Protein AF-A0A357JEB7-F1 (afdb_monomer)

Sequence (67 aa):
MKKCEKCGKYIEDSATYCSYCGTKYGAKESDKNKKNKNKVNYYGILALIIAVVPTLFSQILINISSL

Radius of gyration: 29.72 Å; Cα contacts (8 Å, |Δi|>4): 35; chains: 1; bounding box: 50×20×73 Å

Mean predicted aligned error: 15.06 Å

Solvent-accessible surface area (backbone atoms only — not comparable to full-atom values): 4431 Å² total; per-residue (Å²): 112,39,67,37,90,89,79,66,50,79,40,58,69,85,47,53,46,39,93,86,80,65,54,73,44,93,70,82,90,72,82,78,83,74,72,84,76,82,80,76,64,59,68,62,54,51,52,48,48,68,57,48,52,59,54,52,51,52,55,53,54,57,56,62,77,74,108

Foldseek 3Di:
DDADPPPRDDDDPPDQADPVPGRGDDDDDDDDPPPVPPPDPVVVVVVCCVVPVVVVVVVVVVVVVVD

Nearest PDB structures (foldseek):
  2cr8-assembly1_A  TM=5.569E-01  e=1.114E+00  Homo sapiens
  9dby-assembly1_M  TM=6.518E-01  e=3.016E+00  Homo sapiens
  3b08-assembly1_B  TM=4.524E-01  e=2.587E+00  Mus musculus
  3b08-assembly3_H  TM=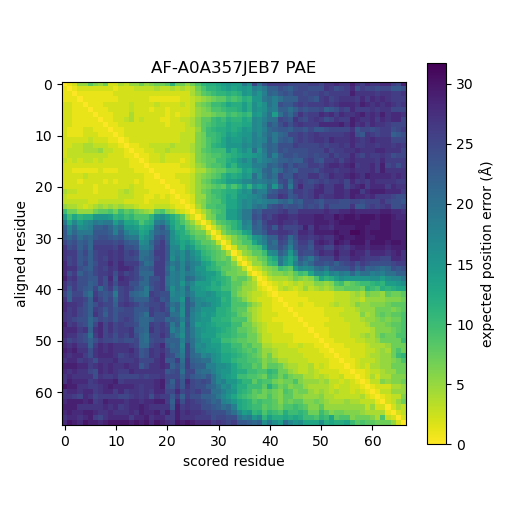4.344E-01  e=4.775E+00  Mus musculus
  8im5-assembly1_A  TM=4.213E-01  e=6.009E+00  Mus musculus

Secondary structure (DSSP, 8-state):
-EE-TTT--EE-TT-SB-TTT--B-S---------------HHHHHHHHHHHHHHHHHHHHHHHHT-

pLDDT: mean 84.34, std 12.15, range [53.62, 96.06]

Structure (mmCIF, N/CA/C/O backbone):
data_AF-A0A357JEB7-F1
#
_entry.id   AF-A0A357JEB7-F1
#
loop_
_atom_site.group_PDB
_atom_site.id
_atom_site.type_symbol
_atom_site.label_atom_id
_atom_site.label_alt_id
_atom_site.label_comp_id
_atom_site.label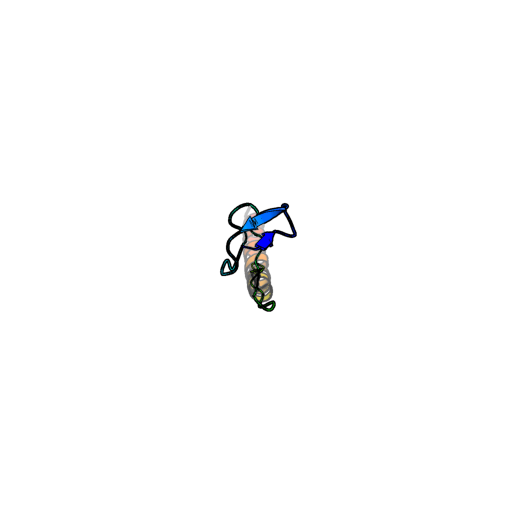_asym_id
_atom_site.label_entity_id
_atom_site.label_seq_id
_atom_site.pdbx_PDB_ins_code
_atom_site.Cartn_x
_atom_site.Cartn_y
_atom_site.Cartn_z
_atom_site.occupancy
_atom_site.B_iso_or_equiv
_atom_site.auth_seq_id
_atom_site.auth_comp_id
_atom_site.auth_asym_id
_atom_site.auth_atom_id
_atom_site.pdbx_PDB_model_num
ATOM 1 N N . MET A 1 1 ? -23.167 5.021 29.140 1.00 87.94 1 MET A N 1
ATOM 2 C CA . MET A 1 1 ? -22.612 5.95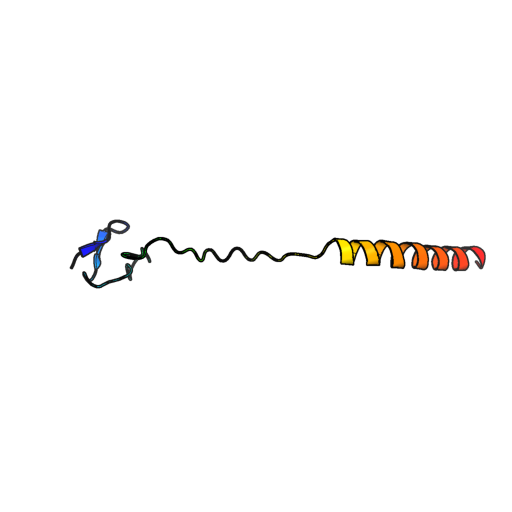4 28.141 1.00 87.94 1 MET A CA 1
ATOM 3 C C . MET A 1 1 ? -21.275 6.444 28.663 1.00 87.94 1 MET A C 1
ATOM 5 O O . MET A 1 1 ? -21.185 6.748 29.849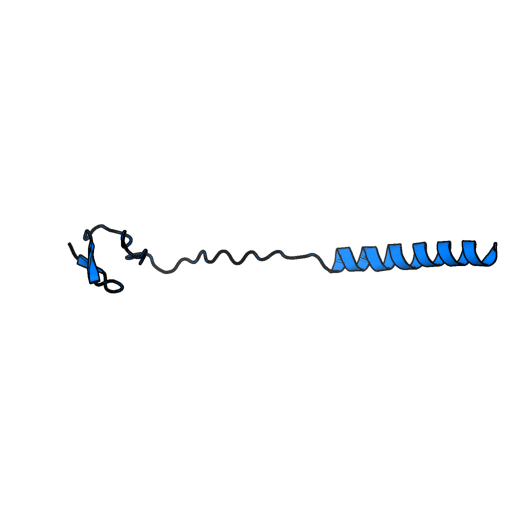 1.00 87.94 1 MET A O 1
ATOM 9 N N . LYS A 1 2 ? -20.266 6.568 27.800 1.00 91.88 2 LYS A N 1
ATOM 10 C CA . LYS A 1 2 ? -18.904 6.977 28.168 1.00 91.88 2 LYS A CA 1
ATOM 11 C C . LYS A 1 2 ? -18.528 8.288 27.496 1.00 91.88 2 LYS A C 1
ATOM 13 O O . LYS A 1 2 ? -19.010 8.609 26.410 1.00 91.88 2 LYS A O 1
ATOM 18 N N . LYS A 1 3 ? -17.653 9.061 28.133 1.00 94.62 3 LYS A N 1
ATOM 19 C CA . LYS A 1 3 ? -17.127 10.305 27.565 1.00 94.62 3 LYS A CA 1
ATOM 20 C C . LYS A 1 3 ? -15.959 9.993 26.632 1.00 94.62 3 LYS A C 1
ATOM 22 O O . LYS A 1 3 ? -15.028 9.288 27.006 1.00 94.62 3 LYS A O 1
ATOM 27 N N . CYS A 1 4 ? -15.989 10.534 25.421 1.00 94.75 4 CYS A N 1
ATOM 28 C CA . CYS A 1 4 ? -14.862 10.481 24.499 1.00 94.75 4 CYS A CA 1
ATOM 29 C C . CYS A 1 4 ? -13.677 11.265 25.080 1.00 94.75 4 CYS A C 1
ATOM 31 O O . CYS A 1 4 ? -13.770 12.478 25.254 1.00 94.75 4 CYS A O 1
ATOM 33 N N . GLU A 1 5 ? -12.544 10.604 25.311 1.00 90.31 5 GLU A N 1
ATOM 34 C CA . GLU A 1 5 ? -11.326 11.249 25.833 1.00 90.31 5 GLU A CA 1
ATOM 35 C C . GLU A 1 5 ? -10.723 12.288 24.874 1.00 90.31 5 GLU A C 1
ATOM 37 O O . GLU A 1 5 ? -10.067 13.225 25.311 1.00 90.31 5 GLU A O 1
ATOM 42 N N . LYS A 1 6 ? -10.976 12.166 23.562 1.00 94.25 6 LYS A N 1
ATOM 43 C CA . LYS A 1 6 ? -10.415 13.080 22.555 1.00 94.25 6 LYS A CA 1
ATOM 44 C C . LYS A 1 6 ? -11.224 14.366 22.383 1.00 94.25 6 LYS A C 1
ATOM 46 O O . LYS A 1 6 ? -10.644 15.425 22.196 1.00 94.25 6 LYS A O 1
ATOM 51 N N . CYS A 1 7 ? -12.556 14.277 22.359 1.00 95.56 7 CYS A N 1
ATOM 52 C CA . CYS A 1 7 ? -13.420 15.426 22.042 1.00 95.56 7 CYS A CA 1
ATOM 53 C C . CYS A 1 7 ? -14.428 15.776 23.142 1.00 95.56 7 CYS A C 1
ATOM 55 O O . CYS A 1 7 ? -15.177 16.738 23.004 1.00 95.56 7 CYS A O 1
ATOM 57 N N . GLY A 1 8 ? -14.492 14.990 24.215 1.00 95.12 8 GLY A N 1
ATOM 58 C CA . GLY A 1 8 ? -15.332 15.262 25.377 1.00 95.12 8 GLY A CA 1
ATOM 59 C C . GLY A 1 8 ? -16.827 14.983 25.205 1.00 95.12 8 GLY A C 1
ATOM 60 O O . GLY A 1 8 ? -17.567 15.162 26.169 1.00 95.12 8 GLY A O 1
ATOM 61 N N . LYS A 1 9 ? -17.289 14.535 24.030 1.00 96.06 9 LYS A N 1
ATOM 62 C CA . LYS A 1 9 ? -18.701 14.179 23.802 1.00 96.06 9 LYS A CA 1
ATOM 63 C C . LYS A 1 9 ? -19.046 12.811 24.389 1.00 96.06 9 LYS A C 1
ATOM 65 O O . LYS A 1 9 ? -18.207 11.912 24.403 1.00 96.06 9 LYS A O 1
ATOM 70 N N . TYR A 1 10 ? -20.288 12.648 24.832 1.00 95.50 10 TYR A N 1
ATOM 71 C CA . TYR A 1 10 ? -20.802 11.365 25.304 1.00 95.50 10 TYR A CA 1
ATOM 72 C C . TYR A 1 10 ? -21.139 10.451 24.126 1.00 95.50 10 TYR A C 1
ATOM 74 O O . TYR A 1 10 ? -21.766 10.876 23.157 1.00 95.50 10 TYR A O 1
ATOM 82 N N . ILE A 1 11 ? -20.697 9.204 24.220 1.00 94.38 11 ILE A N 1
ATOM 83 C CA . ILE A 1 11 ? -20.939 8.138 23.252 1.00 94.38 11 ILE A CA 1
ATOM 84 C C . ILE A 1 11 ? -21.451 6.894 23.980 1.00 94.38 11 ILE A C 1
ATOM 86 O O . ILE A 1 11 ? -21.354 6.775 25.204 1.00 94.38 11 ILE A O 1
ATOM 90 N N . GLU A 1 12 ? -22.016 5.961 23.229 1.00 92.25 12 GLU A N 1
ATOM 91 C CA . GLU A 1 12 ? -22.498 4.696 23.774 1.00 92.25 12 GLU A CA 1
ATOM 92 C C . GLU A 1 12 ? -21.336 3.836 24.302 1.00 92.25 12 GLU A C 1
ATOM 94 O O . GLU A 1 12 ? -20.216 3.900 23.785 1.00 92.25 12 GLU A O 1
ATOM 99 N N . ASP A 1 13 ? -21.562 3.040 25.350 1.00 87.31 13 ASP A N 1
ATOM 100 C CA . ASP A 1 13 ? -20.480 2.232 25.944 1.00 87.31 13 ASP A CA 1
ATOM 101 C C . ASP A 1 13 ? -19.995 1.147 24.979 1.00 87.31 13 ASP A C 1
ATOM 103 O O . ASP A 1 13 ? -18.789 0.898 24.881 1.00 87.31 13 ASP A O 1
ATOM 107 N N . SER A 1 14 ? -20.934 0.596 24.204 1.00 87.81 14 SER A N 1
ATOM 108 C CA . SER A 1 14 ? -20.729 -0.358 23.111 1.00 87.81 14 SER A CA 1
ATOM 109 C C . SER A 1 14 ? -20.070 0.258 21.872 1.00 87.81 14 SER A C 1
ATOM 111 O O . SER A 1 14 ? -19.638 -0.480 20.985 1.00 87.81 14 SER A O 1
ATOM 113 N N . ALA A 1 15 ? -19.958 1.591 21.789 1.00 87.44 15 ALA A N 1
ATOM 114 C CA . ALA A 1 15 ? -19.379 2.247 20.627 1.00 87.44 15 ALA A CA 1
ATOM 115 C C . ALA A 1 15 ? -17.894 1.877 20.479 1.00 87.44 15 ALA A C 1
ATOM 117 O O . ALA A 1 15 ? -17.063 2.142 21.361 1.00 87.44 15 ALA A O 1
ATOM 118 N N . THR A 1 16 ? -17.570 1.299 19.321 1.00 90.44 16 THR A N 1
ATOM 119 C CA . THR A 1 16 ? -16.211 0.927 18.892 1.00 90.44 16 THR A CA 1
ATOM 120 C C . THR A 1 16 ? -15.433 2.115 18.323 1.00 90.44 16 THR A C 1
ATOM 122 O O . THR A 1 16 ? -14.220 2.043 18.127 1.00 90.44 16 THR A O 1
ATOM 125 N N . TYR A 1 17 ? -16.104 3.241 18.072 1.00 93.19 17 TYR A N 1
ATOM 126 C CA . TYR A 1 17 ? -15.486 4.514 17.715 1.00 93.19 17 TYR A CA 1
ATOM 127 C C . TYR A 1 17 ? -16.372 5.707 18.103 1.00 93.19 17 TYR A C 1
ATOM 129 O O . TYR A 1 17 ? -17.575 5.573 18.308 1.00 93.19 17 TYR A O 1
ATOM 137 N N . CYS A 1 18 ? -15.780 6.897 18.209 1.00 94.12 18 CYS A N 1
ATOM 138 C CA . CYS A 1 18 ? -16.503 8.142 18.419 1.00 94.12 18 CYS A CA 1
ATOM 139 C C . CYS A 1 18 ? -17.115 8.617 17.100 1.00 94.12 18 CYS A C 1
ATOM 141 O O . CYS A 1 18 ? -16.388 9.075 16.217 1.00 94.12 18 CYS A O 1
ATOM 143 N N . SER A 1 19 ? -18.442 8.613 17.001 1.00 92.00 19 SER A N 1
ATOM 144 C CA . SER A 1 19 ? -19.185 9.122 15.837 1.00 92.00 19 SER A CA 1
ATOM 145 C C . SER A 1 19 ? -18.983 10.619 15.558 1.00 92.00 19 SER A C 1
ATOM 147 O O . SER A 1 19 ? -19.345 11.092 14.489 1.00 92.00 19 SER A O 1
ATOM 149 N N . TYR A 1 20 ? -18.399 11.373 16.497 1.00 94.94 20 TYR A N 1
ATOM 150 C CA . TYR A 1 20 ? -18.171 12.813 16.349 1.00 94.94 20 TYR A CA 1
ATOM 151 C C . TYR A 1 20 ? -16.760 13.185 15.889 1.00 94.94 20 TYR A C 1
ATOM 153 O O . TYR A 1 20 ? -16.589 14.196 15.221 1.00 94.94 20 TYR A O 1
ATOM 161 N N . CYS A 1 21 ? -15.736 12.425 16.288 1.00 94.31 21 CYS A N 1
ATOM 162 C CA . CYS A 1 21 ? -14.335 12.771 16.004 1.00 94.31 21 CYS A CA 1
ATOM 163 C C . CYS A 1 21 ? -13.504 11.616 15.427 1.00 94.31 21 CYS A C 1
ATOM 165 O O . CYS A 1 21 ? -12.327 11.803 15.119 1.00 94.31 21 CYS A O 1
ATOM 167 N N . GLY A 1 22 ? -14.088 10.420 15.306 1.00 90.12 22 GLY A N 1
ATOM 168 C CA . GLY A 1 22 ? -13.466 9.247 14.692 1.00 90.12 22 GLY A CA 1
ATOM 169 C C . GLY A 1 22 ? -12.501 8.458 15.582 1.00 90.12 22 GLY A C 1
ATOM 170 O O . GLY A 1 22 ? -11.898 7.500 15.101 1.00 90.12 22 GLY A O 1
ATOM 171 N N . THR A 1 23 ? -12.331 8.815 16.862 1.00 92.06 23 THR A N 1
ATOM 172 C CA . THR A 1 23 ? -11.468 8.054 17.789 1.00 92.06 23 THR A CA 1
ATOM 173 C C . THR A 1 23 ? -11.973 6.630 17.944 1.00 92.06 23 THR A C 1
ATOM 175 O O . THR A 1 23 ? -13.108 6.443 18.363 1.00 92.06 23 THR A O 1
ATOM 178 N N . LYS A 1 24 ? -11.148 5.629 17.646 1.00 90.19 24 LYS A N 1
ATOM 179 C CA . LYS A 1 24 ? -11.507 4.217 17.816 1.00 90.19 24 LYS A CA 1
ATOM 180 C C . LYS A 1 24 ? -11.258 3.773 19.257 1.00 90.19 24 LYS A C 1
ATOM 182 O O . LYS A 1 24 ? -10.247 4.137 19.846 1.00 90.19 24 LYS A O 1
ATOM 187 N N . TYR A 1 25 ? -12.164 2.967 19.793 1.00 82.31 25 TYR A N 1
ATOM 188 C CA . TYR A 1 25 ? -12.101 2.378 21.126 1.00 82.31 25 TYR A CA 1
ATOM 189 C C . TYR A 1 25 ? -12.186 0.857 20.980 1.00 82.31 25 TYR A C 1
ATOM 191 O O . TYR A 1 25 ? -13.130 0.353 20.381 1.00 82.31 25 TYR A O 1
ATOM 199 N N . GLY A 1 26 ? -11.220 0.115 21.527 1.00 69.19 26 GLY A N 1
ATOM 200 C CA . GLY A 1 26 ? -11.320 -1.348 21.605 1.00 69.19 26 GLY A CA 1
ATOM 201 C C . GLY A 1 26 ? -10.840 -2.140 20.384 1.00 69.19 26 GLY A C 1
ATOM 202 O O . GLY A 1 26 ? -11.419 -3.171 20.067 1.00 69.19 26 GLY A O 1
ATOM 203 N N . ALA A 1 27 ? -9.750 -1.733 19.734 1.00 57.22 27 ALA A N 1
ATOM 204 C CA . ALA A 1 27 ? -9.013 -2.637 18.854 1.00 57.22 27 ALA A CA 1
ATOM 205 C C . ALA A 1 27 ? -7.527 -2.560 19.192 1.00 57.22 27 ALA A C 1
ATOM 207 O O . ALA A 1 27 ? -6.913 -1.500 19.066 1.00 57.22 27 ALA A O 1
ATOM 208 N N . LYS A 1 28 ? -6.964 -3.696 19.623 1.00 53.62 28 LYS A N 1
ATOM 209 C CA . LYS A 1 28 ? -5.520 -3.901 19.594 1.00 53.62 28 LYS A CA 1
ATOM 210 C C . LYS A 1 28 ? -5.037 -3.557 18.195 1.00 53.62 28 LYS A C 1
ATOM 212 O O . LYS A 1 28 ? -5.646 -3.938 17.198 1.00 53.62 28 LYS A O 1
ATOM 217 N N . GLU A 1 29 ? -3.971 -2.785 18.175 1.00 62.53 29 GLU A N 1
ATOM 218 C CA . GLU A 1 29 ? -3.280 -2.301 17.003 1.00 62.53 29 GLU A CA 1
ATOM 219 C C . GLU A 1 29 ? -3.001 -3.458 16.036 1.00 62.53 29 GLU A C 1
ATOM 221 O O . GLU A 1 29 ? -2.116 -4.286 16.216 1.00 62.53 29 GLU A O 1
ATOM 226 N N . SER A 1 30 ? -3.838 -3.564 15.017 1.00 54.03 30 SER A N 1
ATOM 227 C CA . SER A 1 30 ? -3.557 -4.310 13.799 1.00 54.03 30 SER A CA 1
ATOM 228 C C . SER A 1 30 ? -3.848 -3.354 12.657 1.00 54.03 30 SER A C 1
ATOM 230 O O . SER A 1 30 ? -4.879 -3.406 11.992 1.00 54.03 30 SER A O 1
ATOM 232 N N . ASP A 1 31 ? -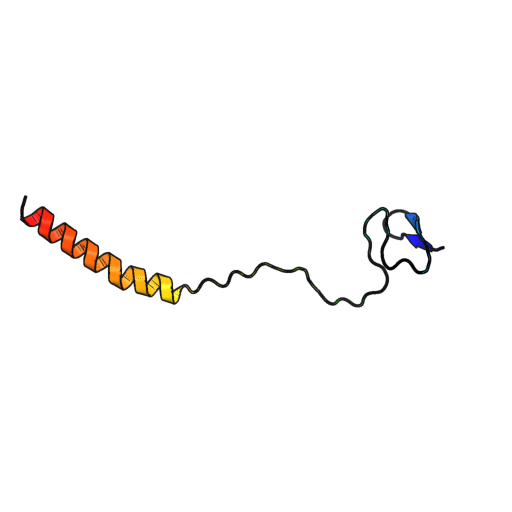2.967 -2.358 12.589 1.00 69.44 31 ASP A N 1
ATOM 233 C CA . ASP A 1 31 ? -2.366 -1.832 11.373 1.00 69.44 31 ASP A CA 1
ATOM 234 C C . ASP A 1 31 ? -3.145 -2.098 10.080 1.00 69.44 31 ASP A C 1
ATOM 236 O O . ASP A 1 31 ? -3.135 -3.217 9.576 1.00 69.44 31 ASP A O 1
ATOM 240 N N . LYS A 1 32 ? -3.739 -1.044 9.504 1.00 58.00 32 LYS A N 1
ATOM 241 C CA . LYS A 1 32 ? -3.724 -0.817 8.047 1.00 58.00 32 LYS A CA 1
ATOM 242 C C . LYS A 1 32 ? -3.628 0.678 7.755 1.00 58.00 32 LYS A C 1
ATOM 244 O O . LYS A 1 32 ? -4.484 1.258 7.088 1.00 58.00 32 LYS A O 1
ATOM 249 N N . ASN A 1 33 ? -2.533 1.301 8.193 1.00 60.56 33 ASN A N 1
ATOM 250 C CA . ASN A 1 33 ? -1.943 2.360 7.382 1.00 60.56 33 ASN A CA 1
ATOM 251 C C . ASN A 1 33 ? -1.412 1.664 6.121 1.00 60.56 33 ASN A C 1
ATOM 253 O O . ASN A 1 33 ? -0.294 1.152 6.090 1.00 60.56 33 ASN A O 1
ATOM 257 N N . LYS A 1 34 ? -2.260 1.532 5.096 1.00 57.66 34 LYS A N 1
ATOM 258 C CA . LYS A 1 34 ? -1.865 0.941 3.816 1.00 57.66 34 LYS A CA 1
ATOM 259 C C . LYS A 1 34 ? -0.923 1.929 3.125 1.00 57.66 34 LYS A C 1
ATOM 261 O O . LYS A 1 34 ? -1.336 2.660 2.231 1.00 57.66 34 LYS A O 1
ATOM 266 N N . LYS A 1 35 ? 0.348 1.956 3.542 1.00 65.31 35 LYS A N 1
ATOM 267 C CA . LYS A 1 35 ? 1.445 2.531 2.760 1.00 65.31 35 LYS A CA 1
ATOM 268 C C . LYS A 1 35 ? 1.366 1.863 1.389 1.00 65.31 35 LYS A C 1
ATOM 270 O O . LYS A 1 35 ? 1.568 0.652 1.284 1.00 65.31 35 LYS A O 1
ATOM 275 N N . ASN A 1 36 ? 0.994 2.617 0.360 1.00 66.25 36 ASN A N 1
ATOM 276 C CA . ASN A 1 36 ? 0.992 2.134 -1.013 1.00 66.25 36 ASN A CA 1
ATOM 277 C C . ASN A 1 36 ? 2.458 1.928 -1.427 1.00 66.25 36 ASN A C 1
ATOM 279 O O . ASN A 1 36 ? 3.144 2.856 -1.843 1.00 66.25 36 ASN A O 1
ATOM 283 N N . LYS A 1 37 ? 2.980 0.721 -1.184 1.00 65.62 37 LYS A N 1
ATOM 284 C CA . LYS A 1 37 ? 4.341 0.326 -1.551 1.00 65.62 37 LYS A CA 1
ATOM 285 C C . LYS A 1 37 ? 4.321 -0.132 -3.007 1.00 65.62 37 LYS A C 1
ATOM 287 O O . LYS A 1 37 ? 4.334 -1.334 -3.268 1.00 65.62 37 LYS A O 1
ATOM 292 N N . ASN A 1 38 ? 4.279 0.810 -3.945 1.00 72.19 38 ASN A N 1
ATOM 293 C CA . ASN A 1 38 ? 4.573 0.510 -5.345 1.00 72.19 38 ASN A CA 1
ATOM 294 C C . ASN A 1 38 ? 6.043 0.075 -5.446 1.00 72.19 38 ASN A C 1
ATOM 296 O O . ASN A 1 38 ? 6.954 0.899 -5.480 1.00 72.19 38 ASN A O 1
ATOM 300 N N . LYS A 1 39 ? 6.280 -1.240 -5.427 1.00 73.56 39 LYS A N 1
ATOM 301 C CA . LYS A 1 39 ? 7.599 -1.832 -5.664 1.00 73.56 39 LYS A CA 1
ATOM 302 C C . LYS A 1 39 ? 7.866 -1.809 -7.168 1.00 73.56 39 LYS A C 1
ATOM 304 O O . LYS A 1 39 ? 7.403 -2.686 -7.890 1.00 73.56 39 LYS A O 1
ATOM 309 N N . VAL A 1 40 ? 8.583 -0.796 -7.640 1.00 79.88 40 VAL A N 1
ATOM 310 C CA . VAL A 1 40 ? 9.049 -0.726 -9.032 1.00 79.88 40 VAL A CA 1
ATOM 311 C C . VAL A 1 40 ? 10.242 -1.666 -9.244 1.00 79.88 40 VAL A C 1
ATOM 313 O O . VAL A 1 40 ? 11.165 -1.698 -8.431 1.00 79.88 40 VAL A O 1
ATOM 316 N N . ASN A 1 41 ? 10.226 -2.450 -10.327 1.00 88.50 41 ASN A N 1
ATOM 317 C CA . ASN A 1 41 ? 11.321 -3.358 -10.685 1.00 88.50 41 ASN A CA 1
ATOM 318 C C . ASN A 1 41 ? 12.372 -2.625 -11.530 1.00 88.50 41 ASN A C 1
ATOM 320 O O . ASN A 1 41 ? 12.350 -2.669 -12.761 1.00 88.50 41 ASN A O 1
ATOM 324 N N . TYR A 1 42 ? 13.290 -1.940 -10.853 1.00 91.31 42 TYR A N 1
ATOM 325 C CA . TYR A 1 42 ? 14.306 -1.115 -11.502 1.00 91.31 42 TYR A CA 1
ATOM 326 C C . TYR A 1 42 ? 15.218 -1.900 -12.460 1.00 91.31 42 TYR A C 1
ATOM 328 O O . TYR A 1 42 ? 15.562 -1.378 -13.513 1.00 91.31 42 TYR A O 1
ATOM 336 N N . TYR A 1 43 ? 15.551 -3.164 -12.167 1.00 94.38 43 TYR A N 1
ATOM 337 C CA . TYR A 1 43 ? 16.403 -3.974 -13.050 1.00 94.38 43 TYR A CA 1
ATOM 338 C C . TYR A 1 43 ? 15.770 -4.233 -14.422 1.00 94.38 43 TYR A C 1
ATOM 340 O O . TYR A 1 43 ? 16.484 -4.260 -15.420 1.00 94.38 43 TYR A O 1
ATOM 348 N N . GLY A 1 44 ? 14.441 -4.365 -14.492 1.00 93.38 44 GLY A N 1
ATOM 349 C CA . GLY A 1 44 ? 13.736 -4.487 -15.771 1.00 93.38 44 GLY A CA 1
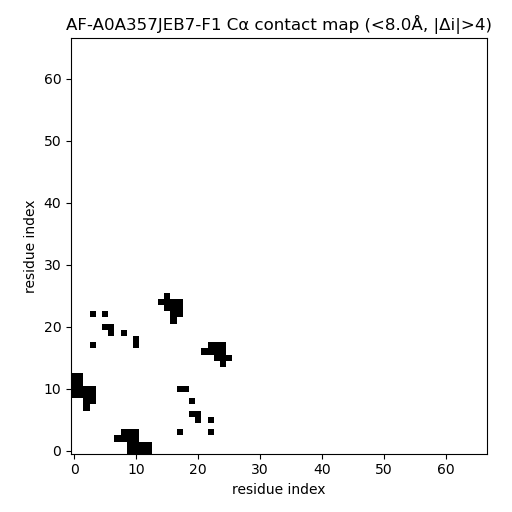ATOM 350 C C . GLY A 1 44 ? 13.837 -3.209 -16.606 1.00 93.38 44 GLY A C 1
ATOM 351 O O . GLY A 1 44 ? 14.124 -3.266 -17.796 1.00 93.38 44 GLY A O 1
ATOM 352 N N . ILE A 1 45 ? 13.675 -2.048 -15.966 1.00 91.81 45 ILE A N 1
ATOM 353 C CA . ILE A 1 45 ? 13.816 -0.741 -16.627 1.00 91.81 45 ILE A CA 1
ATOM 354 C C . ILE A 1 45 ? 15.265 -0.529 -17.078 1.00 91.81 45 ILE A C 1
ATOM 356 O O . ILE A 1 45 ? 15.513 -0.126 -18.212 1.00 91.81 45 ILE A O 1
ATOM 360 N N . LEU A 1 46 ? 16.226 -0.850 -16.213 1.00 93.50 46 LEU A N 1
ATOM 361 C CA . LEU A 1 46 ? 17.648 -0.724 -16.501 1.00 93.50 46 LEU A CA 1
ATOM 362 C C . LEU A 1 46 ? 18.066 -1.603 -17.689 1.00 93.50 46 LEU A C 1
ATOM 364 O O . LEU A 1 46 ? 18.768 -1.126 -18.576 1.00 93.50 46 LEU A O 1
ATOM 368 N N . ALA A 1 47 ? 17.593 -2.851 -17.746 1.00 94.75 47 ALA A N 1
ATOM 369 C CA . ALA A 1 47 ? 17.857 -3.750 -18.867 1.00 94.75 47 ALA A CA 1
ATOM 370 C C . ALA A 1 47 ? 17.290 -3.211 -20.193 1.00 94.75 47 ALA A C 1
ATOM 372 O O . ALA A 1 47 ? 17.965 -3.283 -21.219 1.00 94.75 47 ALA A O 1
ATOM 373 N N . LEU A 1 48 ? 16.090 -2.617 -20.174 1.00 92.56 48 LEU A N 1
ATOM 374 C CA . LEU A 1 48 ? 15.495 -1.993 -21.360 1.00 92.56 48 LEU A CA 1
ATOM 375 C C . LEU A 1 48 ? 16.314 -0.798 -21.851 1.00 92.56 48 LEU A C 1
ATOM 377 O O . LEU A 1 48 ? 16.574 -0.691 -23.044 1.00 92.56 48 LEU A O 1
ATOM 381 N N . ILE A 1 49 ? 16.761 0.074 -20.947 1.00 93.44 49 ILE A N 1
ATOM 382 C CA . ILE A 1 49 ? 17.589 1.232 -21.308 1.00 93.44 49 ILE A CA 1
ATOM 383 C C . ILE A 1 49 ? 18.909 0.763 -21.931 1.00 93.44 49 ILE A C 1
ATOM 385 O O . ILE A 1 49 ? 19.287 1.251 -22.994 1.00 93.44 49 ILE A O 1
ATOM 389 N N . ILE A 1 50 ? 19.575 -0.225 -21.325 1.00 93.94 50 ILE A N 1
ATOM 390 C CA . ILE A 1 50 ? 20.841 -0.769 -21.839 1.00 93.94 50 ILE A CA 1
ATOM 391 C C . ILE A 1 50 ? 20.661 -1.429 -23.214 1.00 93.94 50 ILE A C 1
ATOM 393 O O . ILE A 1 50 ? 21.572 -1.361 -24.028 1.00 93.94 50 ILE A O 1
ATOM 397 N N . ALA A 1 51 ? 19.508 -2.031 -23.512 1.00 92.75 51 ALA A N 1
ATOM 398 C CA . ALA A 1 51 ? 19.252 -2.627 -24.825 1.00 92.75 51 ALA A CA 1
ATOM 399 C C . ALA A 1 51 ? 18.837 -1.592 -25.892 1.00 92.75 51 ALA A C 1
ATOM 401 O O . ALA A 1 51 ? 19.267 -1.669 -27.045 1.00 92.75 51 ALA A O 1
ATOM 402 N N . VAL A 1 52 ? 17.997 -0.619 -25.525 1.00 93.62 52 VAL A N 1
ATOM 403 C CA . VAL A 1 52 ? 17.344 0.308 -26.468 1.00 93.62 52 VAL A CA 1
ATOM 404 C C . VAL A 1 52 ? 18.196 1.546 -26.760 1.00 93.62 52 VAL A C 1
ATOM 406 O O . VAL A 1 52 ? 18.254 2.008 -27.895 1.00 93.62 52 VAL A O 1
ATOM 409 N N . VAL A 1 53 ? 18.898 2.099 -25.771 1.00 92.88 53 VAL A N 1
ATOM 410 C CA . VAL A 1 53 ? 19.703 3.316 -25.971 1.00 92.88 53 VAL A CA 1
ATOM 411 C C . VAL A 1 53 ? 20.847 3.122 -26.974 1.00 92.88 53 VAL A C 1
ATOM 413 O O . VAL A 1 53 ? 20.941 3.928 -27.901 1.00 92.88 53 VAL A O 1
ATOM 416 N N . PRO A 1 54 ? 21.703 2.087 -26.870 1.00 91.19 54 PRO A N 1
ATOM 417 C CA . PRO A 1 54 ? 22.789 1.913 -27.829 1.00 91.19 54 PRO A CA 1
ATOM 418 C C . PRO A 1 54 ? 22.275 1.546 -29.220 1.00 91.19 54 PRO A C 1
ATOM 420 O O . PRO A 1 54 ? 22.849 1.994 -30.205 1.00 91.19 54 PRO A O 1
ATOM 423 N N . THR A 1 55 ? 21.172 0.797 -29.320 1.00 88.50 55 THR A N 1
ATOM 424 C CA . THR A 1 55 ? 20.581 0.456 -30.622 1.00 88.50 55 THR A CA 1
ATOM 425 C C . THR A 1 55 ? 20.042 1.694 -31.332 1.00 88.50 55 THR A C 1
ATOM 427 O O . THR A 1 55 ? 20.341 1.891 -32.509 1.00 88.50 55 THR A O 1
ATOM 430 N N . LEU A 1 56 ? 19.337 2.581 -30.625 1.00 87.81 56 LEU A N 1
ATOM 431 C CA . LEU A 1 56 ? 18.896 3.863 -31.182 1.00 87.81 56 LEU A CA 1
ATOM 432 C C . LEU A 1 56 ? 20.079 4.777 -31.537 1.00 87.81 56 LEU A C 1
ATOM 434 O O . LEU A 1 56 ? 20.083 5.389 -32.604 1.00 87.81 56 LEU A O 1
ATOM 438 N N . PHE A 1 57 ? 21.103 4.836 -30.684 1.00 89.31 57 PHE A N 1
ATOM 439 C CA . PHE A 1 57 ? 22.308 5.630 -30.934 1.00 89.31 57 PHE A CA 1
ATOM 440 C C . PHE A 1 57 ? 23.050 5.169 -32.197 1.00 89.31 57 PHE A C 1
ATOM 442 O O . PHE A 1 57 ? 23.453 5.997 -33.013 1.00 89.31 57 PHE A O 1
ATOM 449 N N . SER A 1 58 ? 23.159 3.857 -32.422 1.00 86.50 58 SER A N 1
ATOM 450 C CA . SER A 1 58 ? 23.741 3.314 -33.653 1.00 86.50 58 SER A CA 1
ATOM 451 C C . SER A 1 58 ? 22.951 3.709 -34.904 1.00 86.50 58 SER A C 1
ATOM 453 O O . SER A 1 58 ? 23.561 4.083 -35.901 1.00 86.50 58 SER A O 1
ATOM 455 N N . GLN A 1 59 ? 21.613 3.681 -34.862 1.00 87.12 59 GLN A N 1
ATOM 456 C CA . GLN A 1 59 ? 20.781 4.112 -35.999 1.00 87.12 59 GLN A CA 1
ATOM 457 C C . GLN A 1 59 ?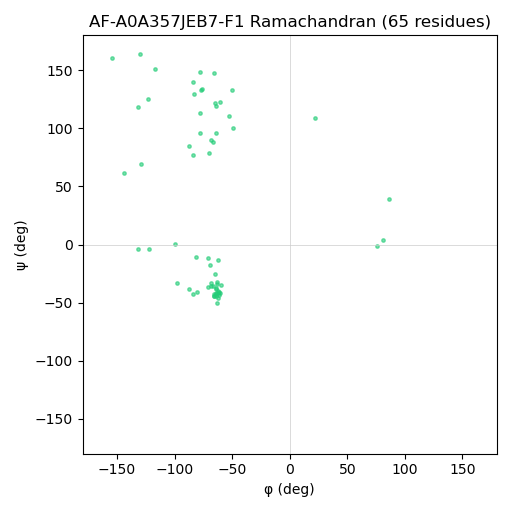 20.963 5.604 -36.318 1.00 87.12 59 GLN A C 1
ATOM 459 O O . GLN A 1 59 ? 21.007 5.998 -37.482 1.00 87.12 59 GLN A O 1
ATOM 464 N N . ILE A 1 60 ? 21.124 6.436 -35.287 1.00 87.75 60 ILE A N 1
ATOM 465 C CA . ILE A 1 60 ? 21.372 7.874 -35.440 1.00 87.75 60 ILE A CA 1
ATOM 466 C C . ILE A 1 60 ? 22.714 8.141 -36.136 1.00 87.75 60 ILE A C 1
ATOM 468 O O . ILE A 1 60 ? 22.771 8.968 -37.045 1.00 87.75 60 ILE A O 1
ATOM 472 N N . LEU A 1 61 ? 23.777 7.417 -35.771 1.00 84.56 61 LEU A N 1
ATOM 473 C CA . LEU A 1 61 ? 25.093 7.559 -36.411 1.00 84.56 61 LEU A CA 1
ATOM 474 C C . LEU A 1 61 ? 25.080 7.157 -37.895 1.00 84.56 61 LEU A C 1
ATOM 476 O O . LEU A 1 61 ? 25.721 7.815 -38.718 1.00 84.56 61 LEU A O 1
ATOM 480 N N . ILE A 1 62 ? 24.329 6.110 -38.249 1.00 86.06 62 ILE A N 1
ATOM 481 C CA . ILE A 1 62 ? 24.170 5.658 -39.642 1.00 86.06 62 ILE A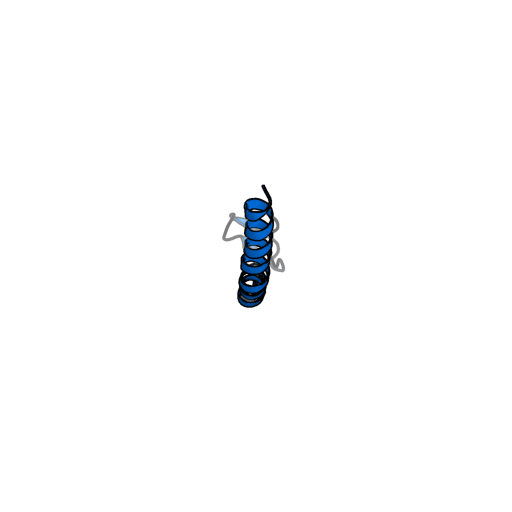 CA 1
ATOM 482 C C . ILE A 1 62 ? 23.537 6.763 -40.505 1.00 86.06 62 ILE A C 1
ATOM 484 O O . ILE A 1 62 ? 24.001 7.026 -41.616 1.00 86.06 62 ILE A O 1
ATOM 488 N N . ASN A 1 63 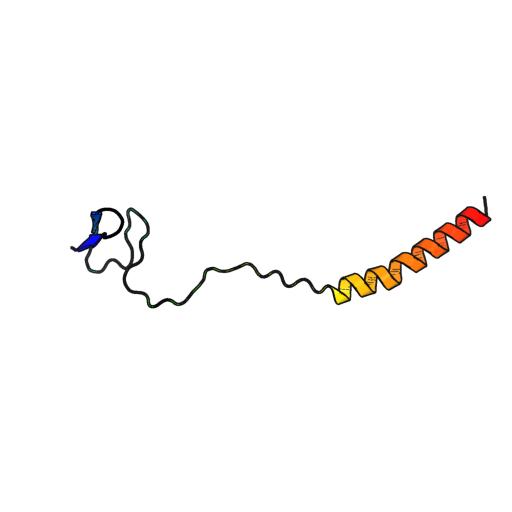? 22.530 7.459 -39.971 1.00 80.69 63 ASN A N 1
ATOM 489 C CA . ASN A 1 63 ? 21.836 8.528 -40.690 1.00 80.69 63 ASN A CA 1
ATOM 490 C C . ASN A 1 63 ? 22.697 9.787 -40.876 1.00 80.69 63 ASN A C 1
ATOM 492 O O . ASN A 1 63 ? 22.630 10.401 -41.934 1.00 80.69 63 ASN A O 1
ATOM 496 N N . ILE A 1 64 ? 23.527 10.158 -39.893 1.00 83.50 64 ILE A N 1
ATOM 497 C CA . ILE A 1 64 ? 24.434 11.320 -40.005 1.00 83.50 64 ILE A CA 1
ATOM 498 C C . ILE A 1 64 ? 25.542 11.065 -41.033 1.00 83.50 64 ILE A C 1
ATOM 500 O O . ILE A 1 64 ? 25.929 11.972 -41.752 1.00 83.50 64 ILE A O 1
ATOM 504 N N . SER A 1 65 ? 26.034 9.829 -41.127 1.00 76.44 65 SER A N 1
ATOM 505 C CA . SER A 1 65 ? 27.086 9.455 -42.087 1.00 76.44 65 SER A CA 1
ATOM 506 C C . SER A 1 65 ? 26.612 9.474 -43.546 1.00 76.44 65 SER A C 1
ATOM 508 O O . SER A 1 65 ? 27.432 9.452 -44.460 1.00 76.44 65 SER A O 1
ATOM 510 N N . SER A 1 66 ? 25.292 9.454 -43.753 1.00 76.94 66 SER A N 1
ATOM 511 C CA . SER A 1 66 ? 24.644 9.431 -45.069 1.00 76.94 66 SER A CA 1
ATOM 512 C C . SER A 1 66 ? 24.150 10.816 -45.519 1.00 76.94 66 SER A C 1
ATOM 514 O O . SER A 1 66 ? 23.539 10.907 -46.585 1.00 76.94 66 SER A O 1
ATOM 516 N N . LEU A 1 67 ? 24.367 11.858 -44.704 1.00 73.44 67 LEU A N 1
ATOM 517 C CA . LEU A 1 67 ? 23.993 13.255 -44.953 1.00 73.44 67 LEU A CA 1
ATOM 518 C C . LEU A 1 67 ? 25.222 14.074 -45.367 1.00 73.44 67 LEU A C 1
ATOM 520 O O . LEU A 1 67 ? 25.086 14.866 -46.325 1.00 73.44 67 LEU A O 1
#